Protein AF-A0A482DD86-F1 (afdb_monomer)

Secondary structure (DSSP, 8-state):
--HHHHHHHHHHHHHHHHEE--SS-TTEE---

Structure (mmCIF, N/CA/C/O backbone):
data_AF-A0A482DD86-F1
#
_entry.id   AF-A0A482DD86-F1
#
loop_
_atom_site.group_PDB
_atom_site.id
_atom_site.type_symbol
_atom_site.label_atom_id
_atom_site.label_alt_id
_atom_site.label_c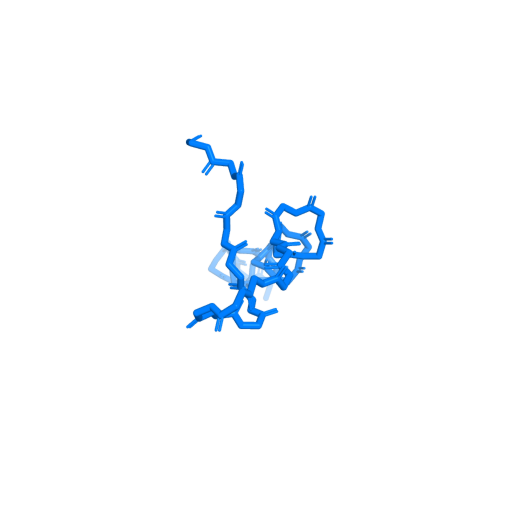omp_id
_atom_site.label_asym_id
_atom_site.label_entity_id
_atom_site.label_seq_id
_atom_site.pdbx_PDB_ins_code
_atom_site.Cartn_x
_atom_site.Cartn_y
_atom_site.Cartn_z
_atom_site.occupancy
_atom_site.B_iso_or_equiv
_atom_site.auth_seq_id
_atom_site.auth_comp_id
_atom_site.auth_asym_id
_atom_site.auth_atom_id
_atom_site.pdbx_PDB_model_num
ATOM 1 N N . GLY A 1 1 ? -14.755 -2.496 17.084 1.00 65.38 1 GLY A N 1
ATOM 2 C CA . GLY A 1 1 ? -14.935 -1.221 16.367 1.00 65.38 1 GLY A CA 1
ATOM 3 C C . GLY A 1 1 ? -14.288 -0.104 17.145 1.00 65.38 1 GLY A C 1
ATOM 4 O O . GLY A 1 1 ? -14.933 0.903 17.412 1.00 65.38 1 GLY A O 1
ATOM 5 N N . THR A 1 2 ? -13.047 -0.320 17.564 1.00 90.50 2 THR A N 1
ATOM 6 C CA . THR A 1 2 ? -12.231 0.693 18.225 1.00 90.50 2 THR A CA 1
ATOM 7 C C . THR A 1 2 ? -11.474 1.481 17.160 1.00 90.50 2 THR A C 1
ATOM 9 O O . THR A 1 2 ? -11.434 1.100 15.989 1.00 90.50 2 THR A O 1
ATOM 12 N N . LEU A 1 3 ? -10.871 2.597 17.559 1.00 90.31 3 LEU A N 1
ATOM 13 C CA . LEU A 1 3 ? -9.994 3.366 16.679 1.00 90.31 3 LEU A CA 1
ATOM 14 C C . LEU A 1 3 ? -8.828 2.510 16.147 1.00 90.31 3 LEU A C 1
ATOM 16 O O . LEU A 1 3 ? -8.439 2.641 14.992 1.00 90.31 3 LEU A O 1
ATOM 20 N N . GLU A 1 4 ? -8.314 1.597 16.968 1.00 93.50 4 GLU A N 1
ATOM 21 C CA . GLU A 1 4 ? -7.226 0.681 16.606 1.00 93.50 4 GLU A CA 1
ATOM 22 C C . GLU A 1 4 ? -7.617 -0.232 15.438 1.00 93.50 4 GLU A C 1
ATOM 24 O O . GLU A 1 4 ? -6.843 -0.380 14.493 1.00 93.50 4 GLU A O 1
ATOM 29 N N . ASP A 1 5 ? -8.846 -0.764 15.445 1.00 93.81 5 ASP A N 1
ATOM 30 C CA . ASP A 1 5 ? -9.360 -1.590 14.346 1.00 93.81 5 ASP A CA 1
ATOM 31 C C . ASP A 1 5 ? -9.364 -0.812 13.020 1.00 93.81 5 ASP A C 1
ATOM 33 O O . ASP A 1 5 ? -8.995 -1.347 11.975 1.00 93.81 5 ASP A O 1
ATOM 37 N N . GLN A 1 6 ? -9.760 0.464 13.059 1.00 90.31 6 GLN A N 1
ATOM 38 C CA . GLN A 1 6 ? -9.813 1.324 11.873 1.00 90.31 6 GLN A CA 1
ATOM 39 C C . GLN A 1 6 ? -8.415 1.642 11.340 1.00 90.31 6 GLN A C 1
ATOM 41 O O . GLN A 1 6 ? -8.203 1.646 10.128 1.00 90.31 6 GLN A O 1
ATOM 46 N N . ILE A 1 7 ? -7.452 1.865 12.238 1.00 91.06 7 ILE A N 1
ATOM 47 C CA . ILE A 1 7 ? -6.052 2.105 11.874 1.00 91.06 7 ILE A CA 1
ATOM 48 C C . ILE A 1 7 ? -5.470 0.875 11.170 1.00 91.06 7 ILE A C 1
ATOM 50 O O . ILE A 1 7 ? -4.845 1.005 10.119 1.00 91.06 7 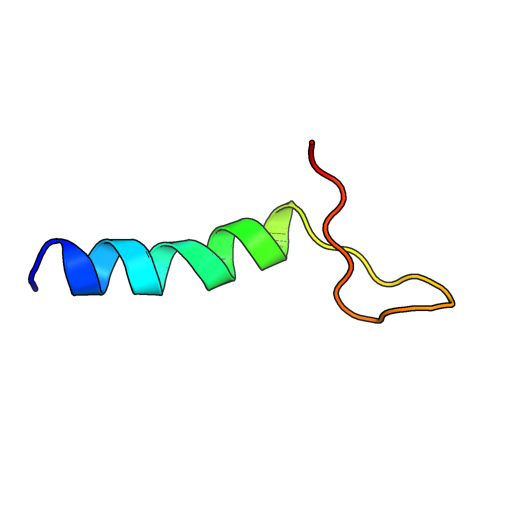ILE A O 1
ATOM 54 N N . ILE A 1 8 ? -5.720 -0.325 11.698 1.00 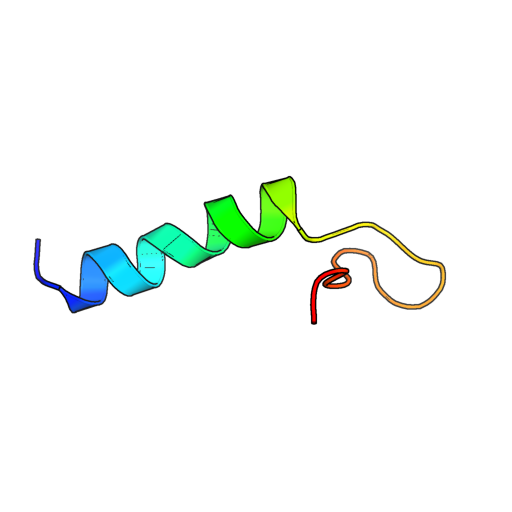93.06 8 ILE A N 1
ATOM 55 C CA . ILE A 1 8 ? -5.242 -1.576 11.095 1.00 93.06 8 ILE A CA 1
ATOM 56 C C . ILE A 1 8 ? -5.891 -1.799 9.720 1.00 93.06 8 ILE A C 1
ATOM 58 O O . ILE A 1 8 ? -5.215 -2.182 8.764 1.00 93.06 8 ILE A O 1
ATOM 62 N N . GLN A 1 9 ? -7.191 -1.517 9.593 1.00 93.81 9 GLN A N 1
ATOM 63 C CA . GLN A 1 9 ? -7.934 -1.674 8.339 1.00 93.81 9 GLN A CA 1
ATOM 64 C C . GLN A 1 9 ? -7.553 -0.664 7.250 1.00 93.81 9 GLN A C 1
ATOM 66 O O . GLN A 1 9 ? -7.818 -0.918 6.076 1.00 93.81 9 GLN A O 1
ATOM 71 N N . ALA A 1 10 ? -6.925 0.459 7.599 1.00 92.75 10 ALA A N 1
ATOM 72 C CA . ALA A 1 10 ? -6.491 1.448 6.617 1.00 92.75 10 ALA A CA 1
ATOM 73 C C . ALA A 1 10 ? -5.294 0.964 5.777 1.00 92.75 10 ALA A C 1
ATOM 75 O O . ALA A 1 10 ? -5.182 1.333 4.607 1.00 92.75 10 ALA A O 1
ATOM 76 N N . ASN A 1 11 ? -4.420 0.118 6.339 1.00 92.31 11 ASN A N 1
ATOM 77 C CA . ASN A 1 11 ? -3.170 -0.276 5.683 1.00 92.31 11 ASN A CA 1
ATOM 78 C C . ASN A 1 11 ? -3.378 -0.973 4.317 1.00 92.31 11 ASN A C 1
ATOM 80 O O . ASN A 1 11 ? -2.797 -0.511 3.338 1.00 92.31 11 ASN A O 1
ATOM 84 N N . PRO A 1 12 ? -4.261 -1.985 4.166 1.00 95.31 12 PRO A N 1
ATOM 85 C CA . PRO A 1 12 ? -4.507 -2.617 2.866 1.00 95.31 12 PRO A CA 1
ATOM 86 C C . PRO A 1 12 ? -4.938 -1.644 1.761 1.00 95.31 12 PRO A C 1
ATOM 88 O O . PRO A 1 12 ? -4.548 -1.811 0.608 1.00 95.31 12 PRO A O 1
ATOM 91 N N . ALA A 1 13 ? -5.723 -0.615 2.100 1.00 91.88 13 ALA A N 1
ATOM 92 C CA . ALA A 1 13 ? -6.131 0.399 1.133 1.00 91.88 13 ALA A CA 1
ATOM 93 C C . ALA A 1 13 ? -4.935 1.256 0.692 1.00 91.88 13 ALA A C 1
ATOM 95 O O . ALA A 1 13 ? -4.733 1.466 -0.502 1.00 91.88 13 ALA A O 1
ATOM 96 N N . LEU A 1 14 ? -4.113 1.712 1.640 1.00 92.62 14 LEU A N 1
ATOM 97 C CA . LEU A 1 14 ? -2.916 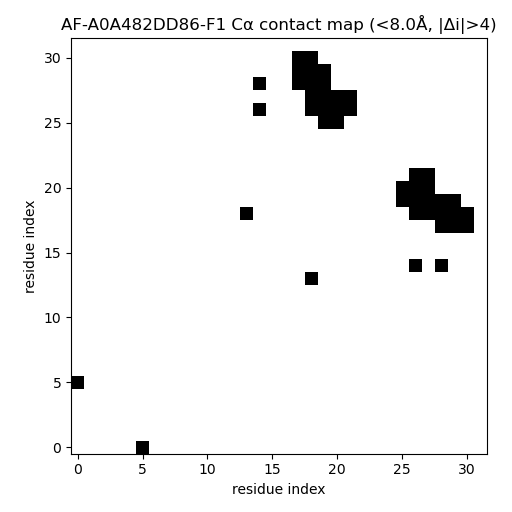2.504 1.341 1.00 92.62 14 LEU A CA 1
ATOM 98 C C . LEU A 1 14 ? -1.899 1.714 0.513 1.00 92.62 14 LEU A C 1
ATOM 100 O O . LEU A 1 14 ? -1.338 2.250 -0.441 1.00 92.62 14 LEU A O 1
ATOM 104 N N . GLU A 1 15 ? -1.707 0.433 0.821 1.00 93.12 15 GLU A N 1
ATOM 105 C CA . GLU A 1 15 ? -0.837 -0.441 0.038 1.00 93.12 15 GLU A CA 1
ATOM 106 C C . GLU A 1 15 ? -1.377 -0.653 -1.384 1.00 93.12 15 GLU A C 1
ATOM 108 O O . GLU A 1 15 ? -0.616 -0.558 -2.342 1.00 93.12 15 GLU A O 1
ATOM 113 N N . ALA A 1 16 ? -2.687 -0.856 -1.556 1.00 91.88 16 ALA A N 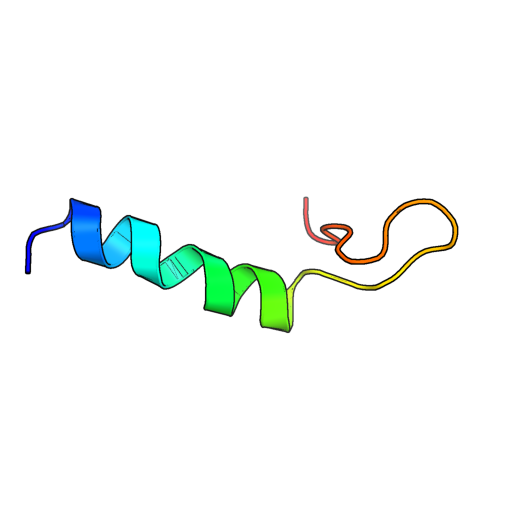1
ATOM 114 C CA . ALA A 1 16 ? -3.284 -1.071 -2.876 1.00 91.88 16 ALA A CA 1
ATOM 115 C C . ALA A 1 16 ? -3.121 0.130 -3.826 1.00 91.88 16 ALA A C 1
ATOM 117 O O . ALA A 1 16 ? -2.956 -0.060 -5.031 1.00 91.88 16 ALA A O 1
ATOM 118 N N . PHE A 1 17 ? -3.170 1.358 -3.300 1.00 94.00 17 PHE A N 1
ATOM 119 C CA . PHE A 1 17 ? -3.030 2.577 -4.107 1.00 94.00 17 PHE A CA 1
ATOM 120 C C . PHE A 1 17 ? -1.604 3.130 -4.158 1.00 94.00 17 PHE A C 1
ATOM 122 O O . PHE A 1 17 ? -1.280 3.900 -5.062 1.00 94.00 17 PHE A O 1
ATOM 129 N N . GLY A 1 18 ? -0.763 2.782 -3.188 1.00 92.81 18 GLY A N 1
ATOM 130 C CA . GLY A 1 18 ? 0.536 3.413 -2.996 1.00 92.81 18 GLY A CA 1
ATOM 131 C C . GLY A 1 18 ? 1.733 2.477 -3.137 1.00 92.81 18 GLY A C 1
ATOM 132 O O . GLY A 1 18 ? 2.863 2.962 -3.261 1.00 92.81 18 GLY A O 1
ATOM 133 N N . ASN A 1 19 ? 1.524 1.162 -3.144 1.00 96.88 19 ASN A N 1
ATOM 134 C CA . ASN A 1 19 ? 2.593 0.204 -3.371 1.00 96.88 19 ASN A CA 1
ATOM 135 C C . ASN A 1 19 ? 2.603 -0.280 -4.822 1.00 96.88 19 ASN A C 1
ATOM 137 O O . ASN A 1 19 ? 1.592 -0.317 -5.519 1.00 96.88 19 ASN A O 1
ATOM 141 N N . ALA A 1 20 ? 3.787 -0.667 -5.284 1.00 94.50 20 ALA A N 1
ATOM 142 C CA . ALA A 1 20 ? 3.982 -1.272 -6.589 1.00 94.50 20 ALA A CA 1
ATOM 143 C C . ALA A 1 20 ? 5.088 -2.329 -6.534 1.00 94.50 20 ALA A C 1
ATOM 145 O O . ALA A 1 20 ? 6.023 -2.243 -5.731 1.00 94.50 20 ALA A O 1
ATOM 146 N N . LYS A 1 21 ? 5.018 -3.300 -7.446 1.00 94.81 21 LYS A N 1
ATOM 147 C CA . LYS A 1 21 ? 6.081 -4.286 -7.641 1.00 94.81 21 LYS A CA 1
ATOM 148 C C . LYS A 1 21 ? 7.317 -3.639 -8.261 1.00 94.81 21 LYS A C 1
ATOM 150 O O . LYS A 1 21 ? 7.238 -2.898 -9.238 1.00 94.81 21 LYS A O 1
ATOM 155 N N . THR A 1 22 ? 8.479 -3.976 -7.718 1.00 94.38 22 THR A N 1
ATOM 156 C CA . THR A 1 22 ? 9.799 -3.608 -8.238 1.00 94.38 22 THR A CA 1
ATOM 157 C C . THR A 1 22 ? 10.656 -4.862 -8.410 1.00 94.38 22 THR A C 1
ATOM 159 O O . THR A 1 22 ? 10.257 -5.958 -8.033 1.00 94.38 22 THR A O 1
ATOM 162 N N . ILE A 1 23 ? 11.875 -4.713 -8.932 1.00 95.31 23 ILE A N 1
ATOM 163 C CA . ILE A 1 23 ? 12.833 -5.828 -9.049 1.00 95.31 23 ILE A CA 1
ATOM 164 C C . ILE A 1 23 ? 13.268 -6.357 -7.667 1.00 95.31 23 ILE A C 1
ATOM 166 O O . ILE A 1 23 ? 13.687 -7.503 -7.549 1.00 95.31 23 ILE A O 1
ATOM 170 N N . ARG A 1 24 ? 13.195 -5.526 -6.618 1.00 95.44 24 ARG A N 1
ATOM 171 C CA . ARG A 1 24 ? 13.737 -5.839 -5.284 1.00 95.44 24 ARG A CA 1
ATOM 172 C C . ARG A 1 24 ? 12.669 -6.155 -4.235 1.00 95.44 24 ARG A C 1
ATOM 174 O O . ARG A 1 24 ? 13.001 -6.732 -3.209 1.00 95.44 24 ARG A O 1
ATOM 181 N N . ASN A 1 25 ? 11.423 -5.748 -4.467 1.00 94.75 25 ASN A N 1
ATOM 182 C CA . ASN A 1 25 ? 10.293 -5.972 -3.567 1.00 94.75 25 ASN A CA 1
ATOM 183 C C . ASN A 1 25 ? 8.985 -5.938 -4.370 1.00 94.75 25 ASN A C 1
ATOM 185 O O . ASN A 1 25 ? 8.741 -4.976 -5.105 1.00 94.75 25 ASN A O 1
ATOM 189 N N . ASP A 1 26 ? 8.158 -6.966 -4.203 1.00 95.44 26 ASP A N 1
ATOM 190 C CA . ASP A 1 26 ? 6.869 -7.126 -4.877 1.00 95.44 26 ASP A CA 1
ATOM 1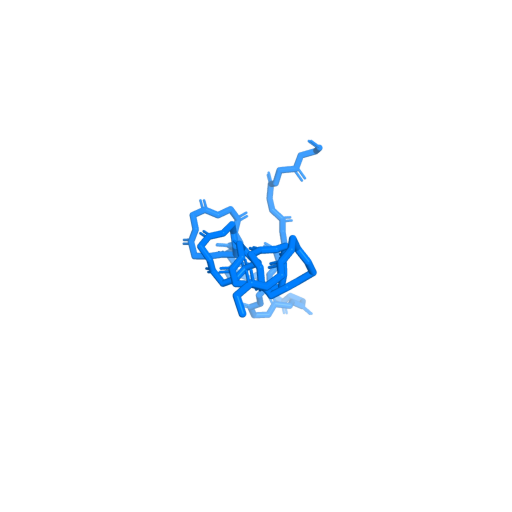91 C C . ASP A 1 26 ? 5.764 -6.199 -4.342 1.00 95.44 26 ASP A C 1
ATOM 193 O O . ASP A 1 26 ? 4.793 -5.953 -5.052 1.00 95.44 26 ASP A O 1
ATOM 197 N N . ASN A 1 27 ? 5.932 -5.635 -3.143 1.00 92.44 27 ASN A N 1
ATOM 198 C CA . ASN A 1 27 ? 4.997 -4.707 -2.506 1.00 92.44 27 ASN A CA 1
ATOM 199 C C . ASN A 1 27 ? 5.746 -3.469 -1.980 1.00 92.44 27 ASN A C 1
ATOM 201 O O . ASN A 1 27 ? 5.823 -3.218 -0.780 1.00 92.44 27 ASN A O 1
ATOM 205 N N . SER A 1 28 ? 6.402 -2.729 -2.878 1.00 91.94 28 SER A N 1
ATOM 206 C CA . SER A 1 28 ? 7.222 -1.574 -2.500 1.00 91.94 28 SER A CA 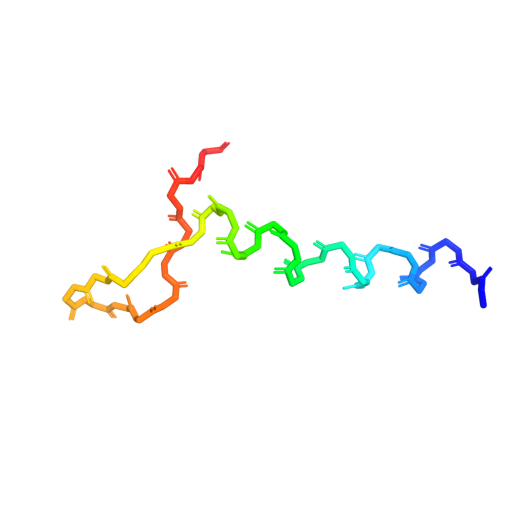1
ATOM 207 C C . SER A 1 28 ? 6.387 -0.303 -2.415 1.00 91.94 28 SER A C 1
ATOM 209 O O . SER A 1 28 ? 5.825 0.116 -3.424 1.00 91.94 28 SER A O 1
ATOM 211 N N . SER A 1 29 ? 6.412 0.391 -1.278 1.00 93.38 29 SER A N 1
ATOM 212 C CA . SER A 1 29 ? 5.776 1.708 -1.136 1.00 93.38 29 SER A CA 1
ATOM 213 C C . SER A 1 29 ? 6.427 2.770 -2.024 1.00 93.38 29 SER A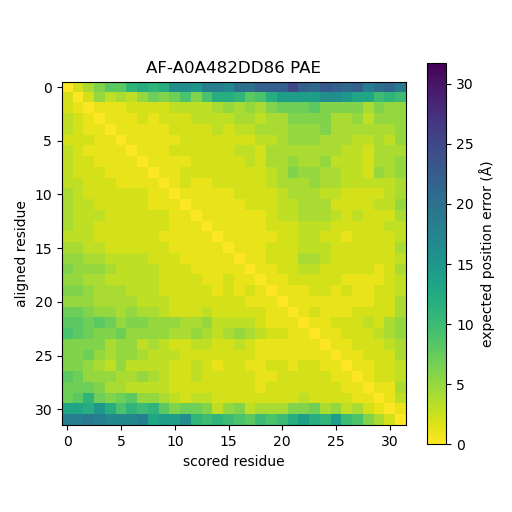 C 1
ATOM 215 O O . SER A 1 29 ? 7.658 2.849 -2.154 1.00 93.38 29 SER A O 1
ATOM 217 N N . ARG A 1 30 ? 5.587 3.554 -2.710 1.00 90.06 30 ARG A N 1
ATOM 218 C CA . ARG A 1 30 ? 5.986 4.565 -3.707 1.00 90.06 30 ARG A CA 1
ATOM 219 C C . ARG A 1 30 ? 5.601 5.996 -3.340 1.00 90.06 30 ARG A C 1
ATOM 221 O O . ARG A 1 30 ? 5.833 6.902 -4.135 1.00 90.06 30 ARG A O 1
ATOM 228 N N . PHE A 1 31 ? 5.077 6.191 -2.142 1.00 82.62 31 PHE A N 1
ATOM 229 C CA . PHE A 1 31 ? 4.818 7.487 -1.529 1.00 82.62 31 PHE A CA 1
ATOM 230 C C . PHE A 1 31 ? 5.922 7.814 -0.510 1.00 82.62 31 PHE A C 1
ATOM 23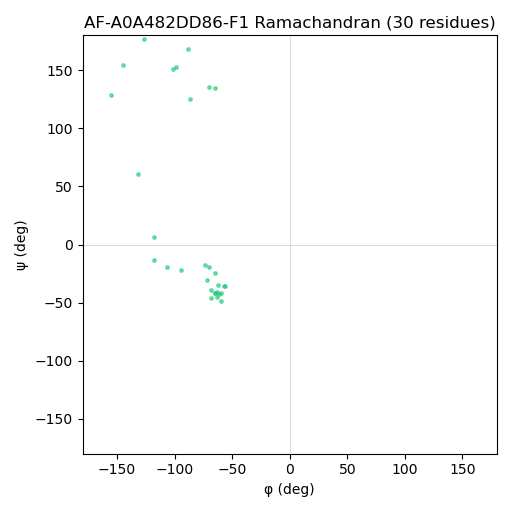2 O O . PHE A 1 31 ? 6.561 6.905 0.024 1.00 82.62 31 PHE A O 1
ATOM 239 N N . VAL A 1 32 ? 6.180 9.112 -0.328 1.00 61.56 32 VAL A N 1
ATOM 240 C CA . VAL A 1 32 ? 7.091 9.686 0.680 1.00 61.56 32 VAL A CA 1
ATOM 241 C C . VAL A 1 32 ? 6.292 10.077 1.909 1.00 61.56 32 VAL A C 1
ATOM 243 O O . VAL A 1 32 ? 5.178 10.613 1.710 1.00 61.56 32 VAL A O 1
#

pLDDT: mean 91.0, std 7.54, range [61.56, 96.88]

Mean predicted aligned error: 3.67 Å

Organism: NCBI:txid490339

Nearest PDB structures (foldseek):
  7kch-assembly1_A  TM=7.810E-01  e=1.187E-02  Chara corallina

InterPro domains:
  IPR001609 Myosin head, motor domain-like [PF00063] (2-31)
  IPR001609 Myosin head, motor domain-like [PS51456] (1-32)
  IPR027417 P-loop containing nucleoside triphosphate hydrolase [SSF52540] (2-31)
  IPR036961 Kinesin motor domain superfamily [G3DSA:3.40.850.10] (1-32)

Radius of gyration: 11.78 Å; Cα contacts (8 Å, |Δi|>4): 22; chains: 1; bounding box: 29×17×27 Å

Foldseek 3Di:
DDPVVVVVVVVVVCQVVAFDCDPVHRRHGNDD

Solvent-accessible surface area (backbone atoms only — not comparable to full-atom values): 2071 Å² total; per-residue (Å²): 138,51,71,67,56,54,59,63,63,46,49,66,57,51,45,70,78,35,34,44,68,52,100,88,39,72,74,33,74,73,70,132

Sequence (32 aa):
GTLEDQIIQANPALEAFGNAKTIRNDNSSRFV